Protein AF-A0A1M5U3K5-F1 (afdb_monomer)

Radius of gyration: 13.34 Å; Cα contacts (8 Å, |Δi|>4): 147; chains: 1; bounding box: 31×24×44 Å

Organism: NCBI:txid1123282

Solvent-accessible surface area (backbone atoms only — not comparable to full-atom values): 5609 Å² total; per-residue (Å²): 136,86,93,78,70,97,79,62,35,40,34,40,32,44,40,30,21,34,66,59,87,91,45,67,47,33,80,49,51,60,51,75,41,55,64,95,63,91,82,84,90,85,74,64,90,80,66,23,63,69,59,52,52,29,30,71,66,53,76,35,83,61,77,40,62,49,44,26,45,66,78,40,37,35,83,82,36,43,72,62,44,57,76,74,53,86,86,84,81,133

Nearest PDB structures (foldseek):
  4yer-assembly1_B  TM=9.847E-01  e=6.240E-07  Thermotoga maritima MSB8
  4yer-assembly1_A  TM=9.844E-01  e=6.240E-07  Thermotoga maritima MSB8
  2d62-assembly1_A-2  TM=8.788E-01  e=1.341E-05  Pyrococcus horikoshii
  9g2k-assembly1_B  TM=8.313E-01  e=5.142E-06  Mycolicibacterium thermoresistibile ATCC 19527
  6xgz-assembly3_E  TM=9.082E-01  e=1.622E-04  Escherichia coli LAU-EC10

Structure (mmCIF, N/CA/C/O backbone):
data_AF-A0A1M5U3K5-F1
#
_entry.id   AF-A0A1M5U3K5-F1
#
loop_
_atom_site.group_PDB
_atom_site.id
_atom_site.type_symbol
_atom_site.label_atom_id
_atom_site.label_alt_id
_atom_site.label_comp_id
_atom_site.label_asym_id
_atom_site.label_entity_id
_atom_site.label_seq_id
_atom_site.pdbx_PDB_ins_code
_atom_site.Cartn_x
_atom_site.Cartn_y
_atom_site.Cartn_z
_atom_site.occupancy
_atom_site.B_iso_or_equiv
_atom_site.auth_seq_id
_atom_site.auth_comp_id
_atom_site.auth_asym_id
_atom_site.auth_atom_id
_atom_site.pdbx_PDB_model_num
ATOM 1 N N . MET A 1 1 ? -13.155 8.207 26.354 1.00 38.62 1 MET A N 1
ATOM 2 C CA . MET A 1 1 ? -11.803 7.803 25.911 1.00 38.62 1 MET A CA 1
ATOM 3 C C . MET A 1 1 ? -11.891 6.470 25.158 1.00 38.62 1 MET A C 1
ATOM 5 O O . MET A 1 1 ? -12.330 5.496 25.745 1.00 38.62 1 MET A O 1
ATOM 9 N N . ASN A 1 2 ? -11.585 6.510 23.854 1.00 42.19 2 ASN A N 1
ATOM 10 C CA . ASN A 1 2 ? -11.386 5.487 22.803 1.00 42.19 2 ASN A CA 1
ATOM 11 C C . ASN A 1 2 ? -11.987 4.064 22.879 1.00 42.19 2 ASN A C 1
ATOM 13 O O . ASN A 1 2 ? -11.471 3.180 23.550 1.00 42.19 2 ASN A O 1
ATOM 17 N N . LYS A 1 3 ? -12.960 3.820 21.983 1.00 43.16 3 LYS A N 1
ATOM 18 C CA . LYS A 1 3 ? -13.437 2.509 21.490 1.00 43.16 3 LYS A CA 1
ATOM 19 C C . LYS A 1 3 ? -12.829 2.130 20.118 1.00 43.16 3 LYS A C 1
ATOM 21 O O . LYS A 1 3 ? -13.501 1.522 19.290 1.00 43.16 3 LYS A O 1
ATOM 26 N N . LEU A 1 4 ? -11.588 2.513 19.821 1.00 55.44 4 LEU A N 1
ATOM 27 C CA . LEU A 1 4 ? -10.937 2.073 18.581 1.00 55.44 4 LEU A CA 1
ATOM 28 C C . LEU A 1 4 ? -10.150 0.781 18.858 1.00 55.44 4 LEU A C 1
ATOM 30 O O . LEU A 1 4 ? -9.329 0.751 19.763 1.00 55.44 4 LEU A O 1
ATOM 34 N N . THR A 1 5 ? -10.440 -0.255 18.062 1.00 52.75 5 THR A N 1
ATOM 35 C CA . THR A 1 5 ? -9.626 -1.461 17.793 1.00 52.75 5 THR A CA 1
ATOM 36 C C . THR A 1 5 ? -9.534 -2.557 18.861 1.00 52.75 5 THR A C 1
ATOM 38 O O . THR A 1 5 ? -8.515 -2.691 19.525 1.00 52.75 5 THR A O 1
ATOM 41 N N . ASN A 1 6 ? -10.516 -3.464 18.906 1.00 58.12 6 ASN A N 1
ATOM 42 C CA . ASN A 1 6 ? -10.290 -4.810 19.463 1.00 58.12 6 ASN A CA 1
ATOM 43 C C . 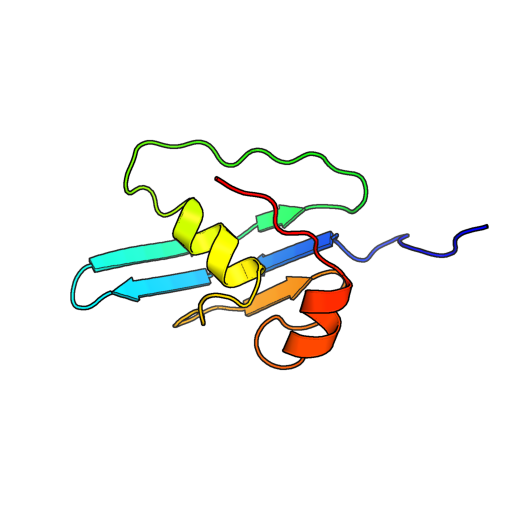ASN A 1 6 ? -10.379 -5.913 18.387 1.00 58.12 6 ASN A C 1
ATOM 45 O O . ASN A 1 6 ? -10.832 -7.017 18.665 1.00 58.12 6 ASN A O 1
ATOM 49 N N . GLY A 1 7 ? -9.972 -5.612 17.143 1.00 78.75 7 GLY A N 1
ATOM 50 C CA . GLY A 1 7 ? -9.919 -6.630 16.083 1.00 78.75 7 GLY A CA 1
ATOM 51 C C . GLY A 1 7 ? -9.520 -6.150 14.684 1.00 78.75 7 GLY A C 1
ATOM 52 O O . GLY A 1 7 ? -8.927 -6.919 13.938 1.00 78.75 7 GLY A O 1
ATOM 53 N N . THR A 1 8 ? -9.795 -4.894 14.314 1.00 92.50 8 THR A N 1
ATOM 54 C CA . THR A 1 8 ? -9.462 -4.392 12.967 1.00 92.50 8 THR A CA 1
ATOM 55 C C . THR A 1 8 ? -7.979 -4.004 12.863 1.00 92.50 8 THR A C 1
ATOM 57 O O . THR A 1 8 ? -7.539 -3.144 13.634 1.00 92.50 8 THR A O 1
ATOM 60 N N . PRO A 1 9 ? -7.206 -4.574 11.918 1.00 96.62 9 PRO A N 1
ATOM 61 C CA . PRO A 1 9 ? -5.827 -4.157 11.664 1.00 96.62 9 PRO A CA 1
ATOM 62 C C . PRO A 1 9 ? -5.743 -2.706 11.171 1.00 96.62 9 PRO A C 1
ATOM 64 O O . PRO A 1 9 ? -6.655 -2.208 10.509 1.00 96.62 9 PRO A O 1
ATOM 67 N N . ALA A 1 10 ? -4.621 -2.038 11.444 1.00 97.62 10 ALA A N 1
ATOM 68 C CA . ALA A 1 10 ? -4.332 -0.728 10.862 1.00 97.62 10 ALA A CA 1
ATOM 69 C C . ALA A 1 10 ? -4.082 -0.835 9.354 1.00 97.62 10 ALA A C 1
ATOM 71 O O . ALA A 1 10 ? -4.576 -0.007 8.594 1.00 97.62 10 ALA A O 1
ATOM 72 N N . VAL A 1 11 ? -3.366 -1.879 8.927 1.00 98.00 11 VAL A N 1
ATOM 73 C CA . VAL A 1 11 ? -3.123 -2.192 7.515 1.00 98.00 11 VAL A CA 1
ATOM 74 C C . VAL A 1 11 ? -3.444 -3.657 7.271 1.00 98.00 11 VAL A C 1
ATOM 76 O O . VAL A 1 11 ? -2.954 -4.529 7.985 1.00 98.00 11 VAL A O 1
ATOM 79 N N . GLU A 1 12 ? -4.212 -3.930 6.228 1.00 98.19 12 GLU A N 1
ATOM 80 C CA . GLU A 1 12 ? -4.414 -5.267 5.679 1.00 98.19 12 GLU A CA 1
ATOM 81 C C . GLU A 1 12 ? -4.134 -5.199 4.179 1.00 98.19 12 GLU A C 1
ATOM 83 O O . GLU A 1 12 ? -4.743 -4.401 3.473 1.00 98.19 12 GLU A O 1
ATOM 88 N N . ALA A 1 13 ? -3.206 -6.008 3.681 1.00 98.19 13 ALA A N 1
ATOM 89 C CA . ALA A 1 13 ? -2.865 -6.103 2.271 1.00 98.19 13 ALA A CA 1
ATOM 90 C C . ALA A 1 13 ? -2.779 -7.572 1.869 1.00 98.19 13 ALA A C 1
ATOM 92 O O . ALA A 1 13 ? -2.138 -8.370 2.552 1.00 98.19 13 ALA A O 1
ATOM 93 N N . VAL A 1 14 ? -3.400 -7.917 0.746 1.00 98.50 14 VAL A N 1
ATOM 94 C CA . VAL A 1 14 ? -3.440 -9.283 0.225 1.00 98.50 14 VAL A CA 1
ATOM 95 C C . VAL A 1 14 ? -3.081 -9.247 -1.251 1.00 98.50 14 VAL A C 1
ATOM 97 O O . VAL A 1 14 ? -3.801 -8.664 -2.066 1.00 98.50 14 VAL A O 1
ATOM 100 N N . GLY A 1 15 ? -1.949 -9.868 -1.578 1.00 98.31 15 GLY A N 1
ATOM 101 C CA . GLY A 1 15 ? -1.484 -10.085 -2.942 1.00 98.31 15 GLY A CA 1
ATOM 102 C C . GLY A 1 15 ? -1.322 -8.805 -3.758 1.00 98.31 15 GLY A C 1
ATOM 103 O O . GLY A 1 15 ? -1.673 -8.803 -4.935 1.00 98.31 15 GLY A O 1
ATOM 104 N N . LEU A 1 16 ? -0.844 -7.707 -3.160 1.00 98.38 16 LEU A N 1
ATOM 105 C CA . LEU A 1 16 ? -0.664 -6.447 -3.879 1.00 98.38 16 LEU A CA 1
ATOM 106 C C . LEU A 1 16 ? 0.342 -6.610 -5.014 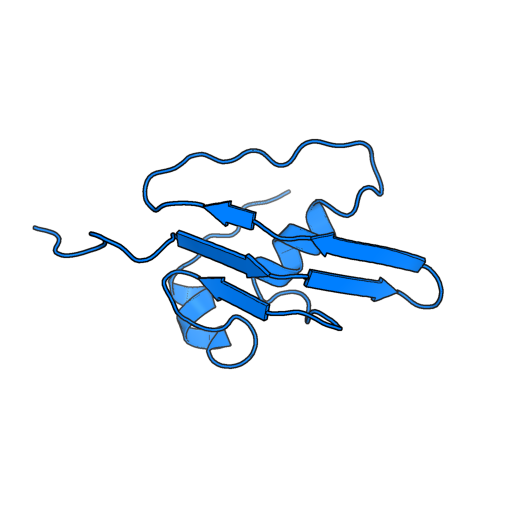1.00 98.38 16 LEU A C 1
ATOM 108 O O . LEU A 1 16 ? 1.464 -7.069 -4.807 1.00 98.38 16 LEU A O 1
ATOM 112 N N . VAL A 1 17 ? -0.054 -6.182 -6.209 1.00 98.44 17 VAL A N 1
ATOM 113 C CA . VAL A 1 17 ? 0.796 -6.183 -7.402 1.00 98.44 17 VAL A CA 1
ATOM 114 C C . VAL A 1 17 ? 0.845 -4.786 -7.995 1.00 98.44 17 VAL A C 1
ATOM 116 O O . VAL A 1 17 ? -0.182 -4.108 -8.103 1.00 98.44 17 VAL A O 1
ATOM 119 N N . LYS A 1 18 ? 2.034 -4.386 -8.448 1.00 98.38 18 LYS A N 1
ATOM 120 C CA . LYS A 1 18 ? 2.220 -3.217 -9.299 1.00 98.38 18 LYS A CA 1
ATOM 121 C C . LYS A 1 18 ? 3.280 -3.455 -10.359 1.00 98.38 18 LYS A C 1
ATOM 123 O O . LYS A 1 18 ? 4.407 -3.829 -10.04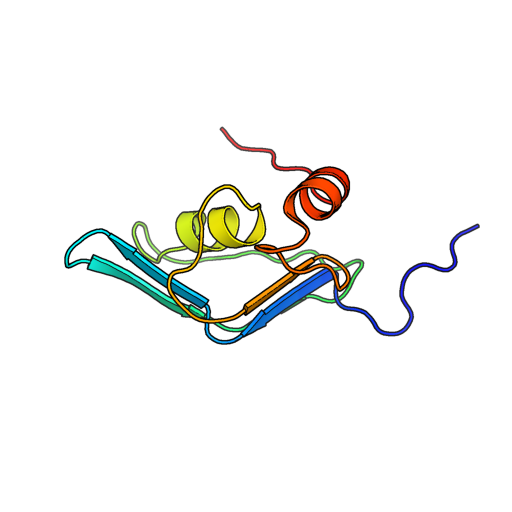3 1.00 98.38 18 LYS A O 1
ATOM 128 N N . SER A 1 19 ? 2.927 -3.139 -11.596 1.00 98.06 19 SER A N 1
ATOM 129 C CA . SER A 1 19 ? 3.808 -3.133 -12.752 1.00 98.06 19 SER A CA 1
ATOM 130 C C . SER A 1 19 ? 3.928 -1.731 -13.352 1.00 98.06 19 SER A C 1
ATOM 132 O O . SER A 1 19 ? 2.975 -0.953 -13.393 1.00 98.06 19 SER A O 1
ATOM 134 N N . PHE A 1 20 ? 5.121 -1.417 -13.845 1.00 96.44 20 PHE A N 1
ATOM 135 C CA . PHE A 1 20 ? 5.435 -0.234 -14.636 1.00 96.44 20 PHE A CA 1
ATOM 136 C C . PHE A 1 20 ? 6.019 -0.699 -15.971 1.00 96.44 20 PHE A C 1
ATOM 138 O O . PHE A 1 20 ? 7.178 -1.115 -16.053 1.00 96.44 20 PHE A O 1
ATOM 145 N N . GLY A 1 21 ? 5.194 -0.692 -17.020 1.00 95.00 21 GLY A N 1
ATOM 146 C CA . GLY A 1 21 ? 5.549 -1.319 -18.292 1.00 95.00 21 GLY A CA 1
ATOM 147 C C . GLY A 1 21 ? 5.857 -2.806 -18.098 1.00 95.00 21 GLY A C 1
ATOM 148 O O . GLY A 1 21 ? 5.016 -3.555 -17.612 1.00 95.00 21 GLY A O 1
ATOM 149 N N . LYS A 1 22 ? 7.079 -3.224 -18.447 1.00 93.56 22 LYS A N 1
ATOM 150 C CA . LYS A 1 22 ? 7.546 -4.614 -18.285 1.00 93.56 22 LYS A CA 1
ATOM 151 C C . LYS A 1 22 ? 8.082 -4.932 -16.882 1.00 93.56 22 LYS A C 1
ATOM 153 O O . LYS A 1 22 ? 8.364 -6.090 -16.599 1.00 93.56 22 LYS A O 1
ATOM 158 N N . ASN A 1 23 ? 8.263 -3.927 -16.023 1.00 95.06 23 ASN A N 1
ATOM 159 C CA . ASN A 1 23 ? 8.849 -4.115 -14.699 1.00 95.06 23 ASN A CA 1
ATOM 160 C C . ASN A 1 23 ? 7.762 -4.347 -13.644 1.00 95.06 23 ASN A C 1
ATOM 162 O O . ASN A 1 23 ? 6.973 -3.444 -13.367 1.00 95.06 23 ASN A O 1
ATOM 166 N N . ARG A 1 24 ? 7.751 -5.522 -13.016 1.00 96.12 24 ARG A N 1
ATOM 167 C CA . ARG A 1 24 ? 6.845 -5.852 -11.910 1.00 96.12 24 ARG A CA 1
ATOM 168 C C . ARG A 1 24 ? 7.461 -5.410 -10.581 1.00 96.12 24 ARG A C 1
ATOM 170 O O . ARG A 1 24 ? 8.103 -6.190 -9.890 1.00 96.12 24 ARG A O 1
ATOM 177 N N . ALA A 1 25 ? 7.286 -4.131 -10.251 1.00 97.38 25 ALA A N 1
ATOM 178 C CA . ALA A 1 25 ? 7.888 -3.497 -9.076 1.00 97.38 25 ALA A CA 1
ATOM 179 C C . ALA A 1 25 ? 7.378 -4.047 -7.734 1.00 97.38 25 ALA A C 1
ATOM 181 O O . ALA A 1 25 ? 8.105 -4.009 -6.745 1.00 97.38 25 ALA A O 1
ATOM 182 N N . VAL A 1 26 ? 6.135 -4.530 -7.685 1.00 98.06 26 VAL A N 1
ATOM 183 C CA . VAL A 1 26 ? 5.588 -5.259 -6.534 1.00 98.06 26 VAL A CA 1
ATOM 184 C C . VAL A 1 26 ? 4.873 -6.497 -7.055 1.00 98.06 26 VAL A C 1
ATOM 186 O O . VAL A 1 26 ? 4.051 -6.390 -7.968 1.00 98.06 26 VAL A O 1
ATOM 189 N N . 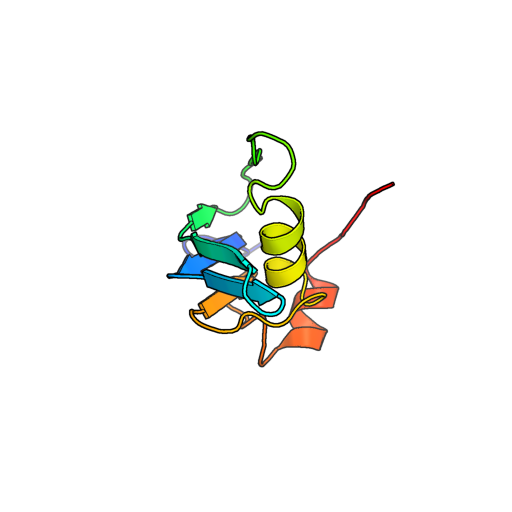ASP A 1 27 ? 5.169 -7.658 -6.475 1.00 97.50 27 ASP A N 1
ATOM 190 C CA . ASP A 1 27 ? 4.646 -8.944 -6.931 1.00 97.50 27 ASP A CA 1
ATOM 191 C C . ASP A 1 27 ? 4.033 -9.774 -5.793 1.00 97.50 27 ASP A C 1
ATOM 193 O O . ASP A 1 27 ? 4.691 -10.608 -5.182 1.00 97.50 27 ASP A O 1
ATOM 197 N N . GLY A 1 28 ? 2.757 -9.534 -5.491 1.00 97.38 28 GLY A N 1
ATOM 198 C CA . GLY A 1 28 ? 1.987 -10.381 -4.579 1.00 97.38 28 GLY A CA 1
ATOM 199 C C . GLY A 1 28 ? 2.238 -10.109 -3.094 1.00 97.38 28 GLY A C 1
ATOM 200 O O . GLY A 1 28 ? 2.076 -11.005 -2.267 1.00 97.38 28 GLY A O 1
ATOM 201 N N . VAL A 1 29 ? 2.601 -8.877 -2.728 1.00 97.69 29 VAL A N 1
ATOM 202 C CA . VAL A 1 29 ? 2.898 -8.523 -1.333 1.00 97.69 29 VAL A CA 1
ATOM 203 C C . VAL A 1 29 ? 1.640 -8.616 -0.469 1.00 97.69 29 VAL A C 1
ATOM 205 O O . VAL A 1 29 ? 0.631 -7.962 -0.741 1.00 97.69 29 VAL A O 1
ATOM 208 N N . SER A 1 30 ? 1.727 -9.408 0.599 1.00 97.94 30 SER A N 1
ATOM 209 C CA . SER A 1 30 ? 0.678 -9.550 1.609 1.00 97.94 30 SER A CA 1
ATOM 210 C C . SER A 1 30 ? 1.240 -9.223 2.986 1.00 97.94 30 SER A C 1
ATOM 212 O O . SER A 1 30 ? 2.323 -9.687 3.337 1.00 97.94 30 SER A O 1
ATOM 214 N N . LEU A 1 31 ? 0.522 -8.411 3.757 1.00 96.06 31 LEU A N 1
ATOM 215 C CA . LEU A 1 31 ? 0.892 -8.059 5.125 1.00 96.06 31 LEU A CA 1
ATOM 216 C C . LEU A 1 31 ? -0.338 -7.682 5.947 1.00 96.06 31 LEU A C 1
ATOM 218 O O . LEU A 1 31 ? -1.336 -7.189 5.427 1.00 96.06 31 LEU A O 1
ATOM 222 N N . THR A 1 32 ? -0.252 -7.881 7.256 1.00 97.69 32 THR A N 1
ATOM 223 C CA . THR A 1 32 ? -1.255 -7.414 8.215 1.00 97.69 32 THR A CA 1
ATOM 224 C C . THR A 1 32 ? -0.529 -6.741 9.369 1.00 97.69 32 THR A C 1
ATOM 226 O O . THR A 1 32 ? 0.312 -7.362 10.014 1.00 97.69 32 THR A O 1
ATOM 229 N N . ILE A 1 33 ? -0.823 -5.463 9.605 1.00 97.31 33 ILE A N 1
ATOM 230 C CA . ILE A 1 33 ? -0.218 -4.661 10.672 1.00 97.31 33 ILE A CA 1
ATOM 231 C C . ILE A 1 33 ? -1.318 -4.319 11.680 1.00 97.31 33 ILE A C 1
ATOM 233 O O . ILE A 1 33 ? -2.252 -3.589 11.329 1.00 97.31 33 ILE A O 1
ATOM 237 N N . PRO A 1 34 ? -1.235 -4.820 12.923 1.00 96.88 34 PRO A N 1
ATOM 238 C CA . PRO A 1 34 ? -2.166 -4.448 13.980 1.00 96.88 34 PRO A CA 1
ATOM 239 C C . PRO A 1 34 ? -2.097 -2.953 14.310 1.00 96.88 34 PRO A C 1
ATOM 241 O O . PRO A 1 34 ? -1.059 -2.305 14.156 1.00 96.88 34 PRO A O 1
ATOM 244 N N . ALA A 1 35 ? -3.196 -2.398 14.819 1.00 95.75 35 ALA A N 1
ATOM 245 C CA . ALA A 1 35 ? -3.186 -1.043 15.360 1.00 95.75 35 ALA A CA 1
ATOM 246 C C . ALA A 1 35 ? -2.200 -0.914 16.536 1.00 95.75 35 ALA A C 1
ATOM 248 O O . ALA A 1 35 ? -1.974 -1.872 17.271 1.00 95.75 35 ALA A O 1
ATOM 249 N N . GLY A 1 36 ? -1.588 0.265 16.691 1.00 94.75 36 GLY A N 1
ATOM 250 C CA . GLY A 1 36 ? -0.578 0.511 17.730 1.00 94.75 36 GLY A CA 1
ATOM 251 C C . GLY A 1 36 ? 0.797 -0.114 17.456 1.00 94.75 36 GLY A C 1
ATOM 252 O O . GLY A 1 36 ? 1.637 -0.136 18.348 1.00 94.75 36 GLY A O 1
ATOM 253 N N . THR A 1 37 ? 1.041 -0.609 16.238 1.00 94.50 37 THR A N 1
ATOM 254 C CA . THR A 1 37 ? 2.310 -1.248 15.857 1.00 94.50 37 THR A CA 1
ATOM 255 C C . THR A 1 37 ? 3.212 -0.288 15.086 1.00 94.50 37 THR A C 1
ATOM 257 O O . THR A 1 37 ? 2.756 0.403 14.176 1.00 94.50 37 THR A O 1
ATOM 260 N N . ILE A 1 38 ? 4.513 -0.308 15.388 1.00 95.69 38 ILE A N 1
ATOM 261 C CA . ILE A 1 38 ? 5.549 0.285 14.533 1.00 95.69 38 ILE A CA 1
ATOM 262 C C . ILE A 1 38 ? 6.055 -0.804 13.584 1.00 95.69 38 ILE A C 1
ATOM 264 O O . ILE A 1 38 ? 6.519 -1.852 14.028 1.00 95.69 38 ILE A O 1
ATOM 268 N N . CYS A 1 39 ? 5.971 -0.559 12.278 1.00 94.31 39 CYS A N 1
ATOM 269 C CA . CYS A 1 39 ? 6.422 -1.487 11.244 1.00 94.31 39 CYS A CA 1
ATOM 270 C C . CYS A 1 39 ? 7.476 -0.816 10.355 1.00 94.31 39 CYS A C 1
ATOM 272 O O . CYS A 1 39 ? 7.274 0.307 9.893 1.00 94.31 39 CYS A O 1
ATOM 274 N N . GLY A 1 40 ? 8.588 -1.511 10.107 1.00 94.44 40 GLY A N 1
ATOM 275 C CA . GLY A 1 40 ? 9.628 -1.089 9.171 1.00 94.44 40 GLY A CA 1
ATOM 276 C C . GLY A 1 40 ? 9.632 -1.959 7.916 1.00 94.44 40 GLY A C 1
ATOM 277 O O . GLY A 1 40 ? 9.613 -3.184 8.012 1.00 94.44 40 GLY A O 1
ATOM 278 N N . VAL A 1 41 ? 9.695 -1.333 6.738 1.00 93.44 41 VAL A N 1
ATOM 279 C CA . VAL A 1 41 ? 9.859 -2.029 5.452 1.00 93.44 41 VAL A CA 1
ATOM 280 C C . VAL A 1 41 ? 11.313 -1.893 5.004 1.00 93.44 41 VAL A C 1
ATOM 282 O O . VAL A 1 41 ? 11.751 -0.803 4.639 1.00 93.44 41 VAL A O 1
ATOM 285 N N . LEU A 1 42 ? 12.064 -2.997 5.016 1.00 94.94 42 LEU A N 1
ATOM 286 C CA . LEU A 1 42 ? 13.489 -3.033 4.673 1.00 94.94 42 LEU A CA 1
ATOM 287 C C . LEU A 1 42 ? 13.740 -3.837 3.392 1.00 94.94 42 LEU A C 1
ATOM 289 O O . LEU A 1 42 ? 13.071 -4.825 3.113 1.00 94.94 42 LEU A O 1
ATOM 293 N N . GLY A 1 43 ? 14.726 -3.403 2.611 1.00 94.31 43 GLY A N 1
ATOM 294 C CA . GLY A 1 43 ? 15.149 -4.060 1.377 1.00 94.31 43 GLY A CA 1
ATOM 295 C C . GLY A 1 43 ? 16.040 -3.144 0.535 1.00 94.31 43 GLY A C 1
ATOM 296 O O . GLY A 1 43 ? 16.103 -1.942 0.812 1.00 94.31 43 GLY A O 1
ATOM 297 N N . PRO A 1 44 ? 16.706 -3.662 -0.508 1.00 96.62 44 PRO A N 1
ATOM 298 C CA . PRO A 1 44 ? 17.564 -2.865 -1.384 1.00 96.62 44 PRO A CA 1
ATOM 299 C C . PRO A 1 44 ? 16.770 -1.835 -2.205 1.00 96.62 44 PRO A C 1
ATOM 301 O O . PRO A 1 44 ? 15.531 -1.815 -2.223 1.00 96.62 44 PRO A O 1
ATOM 304 N N . ASN A 1 45 ? 17.481 -0.937 -2.886 1.00 93.94 45 ASN A N 1
ATOM 305 C CA . ASN A 1 45 ? 16.862 -0.020 -3.843 1.00 93.94 45 ASN A CA 1
ATOM 306 C C . ASN A 1 45 ? 16.199 -0.811 -4.975 1.00 93.94 45 ASN A C 1
ATOM 308 O O . ASN A 1 45 ? 16.720 -1.827 -5.421 1.00 93.94 45 ASN A O 1
ATOM 312 N N . GLY A 1 46 ? 15.013 -0.370 -5.395 1.00 92.38 46 GLY A N 1
ATOM 313 C CA . GLY A 1 46 ? 14.220 -1.083 -6.399 1.00 92.38 46 GLY A CA 1
ATOM 314 C C . GLY A 1 46 ? 13.395 -2.264 -5.874 1.00 92.38 46 GLY A C 1
ATOM 315 O O . GLY A 1 46 ? 12.569 -2.769 -6.619 1.00 92.38 46 GLY A O 1
ATOM 316 N N . ALA A 1 47 ? 13.500 -2.647 -4.594 1.00 94.88 47 ALA A N 1
ATOM 317 C CA . ALA A 1 47 ? 12.719 -3.752 -4.012 1.00 94.88 47 ALA A CA 1
ATOM 318 C C . ALA A 1 47 ? 11.199 -3.490 -3.872 1.00 94.88 47 ALA A C 1
ATOM 320 O O . ALA A 1 47 ? 10.501 -4.258 -3.221 1.00 94.88 47 ALA A O 1
ATOM 321 N N . GLY A 1 48 ? 10.683 -2.372 -4.391 1.00 96.38 48 GLY A N 1
ATOM 322 C CA . GLY A 1 48 ? 9.252 -2.053 -4.337 1.00 96.38 48 GLY A CA 1
ATOM 323 C C . GLY A 1 48 ? 8.757 -1.398 -3.043 1.00 96.38 48 GLY A C 1
ATOM 324 O O . GLY A 1 48 ? 7.562 -1.162 -2.919 1.00 96.38 48 GLY A O 1
ATOM 325 N N . LYS A 1 49 ? 9.635 -1.034 -2.094 1.00 97.06 49 LYS A N 1
ATOM 326 C CA . LYS A 1 49 ? 9.246 -0.437 -0.793 1.00 97.06 49 LYS A CA 1
ATOM 327 C C . LYS A 1 49 ? 8.341 0.793 -0.940 1.00 97.06 49 LYS A C 1
ATOM 329 O O . LYS A 1 49 ? 7.205 0.794 -0.475 1.00 97.06 49 LYS A O 1
ATOM 334 N N . THR A 1 50 ? 8.832 1.818 -1.640 1.00 96.12 50 THR A N 1
ATOM 335 C CA . THR A 1 50 ? 8.083 3.055 -1.902 1.00 96.12 50 THR A CA 1
ATOM 336 C C . THR A 1 50 ? 6.829 2.775 -2.721 1.00 96.12 50 THR A C 1
ATOM 338 O O . THR A 1 50 ? 5.784 3.361 -2.470 1.00 96.12 50 THR A O 1
ATOM 341 N N . THR A 1 51 ? 6.894 1.837 -3.669 1.00 97.31 51 THR A N 1
ATOM 342 C CA . THR A 1 51 ? 5.738 1.433 -4.476 1.00 97.31 51 THR A CA 1
ATOM 343 C C . THR A 1 51 ? 4.632 0.833 -3.605 1.00 97.31 51 THR A C 1
ATOM 345 O O . THR A 1 51 ? 3.477 1.225 -3.748 1.00 97.31 51 THR A O 1
ATOM 348 N N . THR A 1 52 ? 4.972 -0.047 -2.662 1.00 97.19 52 THR A N 1
ATOM 349 C CA . THR A 1 52 ? 4.029 -0.616 -1.690 1.00 97.19 52 THR A CA 1
ATOM 350 C C . THR A 1 52 ? 3.447 0.462 -0.782 1.00 97.19 52 THR A C 1
ATOM 352 O O . THR A 1 52 ? 2.227 0.542 -0.658 1.00 97.19 52 THR A O 1
ATOM 355 N N . ILE A 1 53 ? 4.283 1.337 -0.208 1.00 96.19 53 ILE A N 1
ATOM 356 C CA . ILE A 1 53 ? 3.816 2.442 0.650 1.00 96.19 53 ILE A CA 1
ATOM 357 C C . ILE A 1 53 ? 2.859 3.357 -0.122 1.00 96.19 53 ILE A C 1
ATOM 359 O O . ILE A 1 53 ? 1.776 3.659 0.370 1.00 96.19 53 ILE A O 1
ATOM 363 N N . ASN A 1 54 ? 3.191 3.730 -1.358 1.00 96.81 54 ASN A N 1
ATOM 364 C CA . ASN A 1 54 ? 2.342 4.587 -2.185 1.00 96.81 54 ASN A CA 1
ATOM 365 C C . ASN A 1 54 ? 1.003 3.927 -2.537 1.00 96.81 54 ASN A C 1
ATOM 367 O O . ASN A 1 54 ? -0.005 4.627 -2.643 1.00 96.81 54 ASN A O 1
ATOM 371 N N . MET A 1 55 ? 0.968 2.598 -2.699 1.00 97.81 55 MET A N 1
ATOM 372 C CA . MET A 1 55 ? -0.291 1.873 -2.893 1.00 97.81 55 MET A CA 1
ATOM 373 C C . MET A 1 55 ? -1.176 1.902 -1.652 1.00 97.81 55 MET A C 1
ATOM 375 O O . MET A 1 55 ? -2.368 2.185 -1.756 1.00 97.81 55 MET A O 1
ATOM 379 N N . LEU A 1 56 ? -0.593 1.666 -0.476 1.00 97.06 56 LEU A N 1
ATOM 380 C CA . LEU A 1 56 ? -1.307 1.757 0.799 1.00 97.06 56 LEU A CA 1
ATOM 381 C C . LEU A 1 56 ? -1.773 3.191 1.087 1.00 97.06 56 LEU A C 1
ATOM 383 O O . LEU A 1 56 ? -2.854 3.393 1.632 1.00 97.06 56 LEU A O 1
ATOM 387 N N . ALA A 1 57 ? -0.993 4.184 0.656 1.00 96.31 57 ALA A N 1
ATOM 388 C CA . ALA A 1 57 ? -1.281 5.597 0.847 1.00 96.31 57 ALA A CA 1
ATOM 389 C C . ALA A 1 57 ? -2.237 6.201 -0.193 1.00 96.31 57 ALA A C 1
ATOM 391 O O . ALA A 1 57 ? -2.4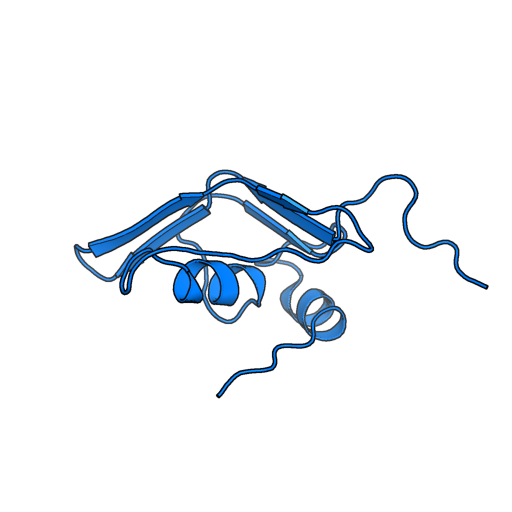36 7.415 -0.208 1.00 96.31 57 ALA A O 1
ATOM 392 N N . THR A 1 58 ? -2.838 5.396 -1.078 1.00 96.94 58 THR A N 1
ATOM 393 C CA . THR A 1 58 ? -3.744 5.848 -2.160 1.00 96.94 58 THR A CA 1
ATOM 394 C C . THR A 1 58 ? -3.098 6.784 -3.195 1.00 96.94 58 THR A C 1
ATOM 396 O O . THR A 1 58 ? -3.796 7.440 -3.975 1.00 96.94 58 THR A O 1
ATOM 399 N N . LEU A 1 59 ? -1.766 6.866 -3.211 1.00 95.94 59 LEU A N 1
ATOM 400 C CA . LEU A 1 59 ? -0.995 7.651 -4.181 1.00 95.94 59 LEU A CA 1
ATOM 401 C C . LEU A 1 59 ? -0.744 6.872 -5.470 1.00 95.94 59 LEU A C 1
ATOM 403 O O 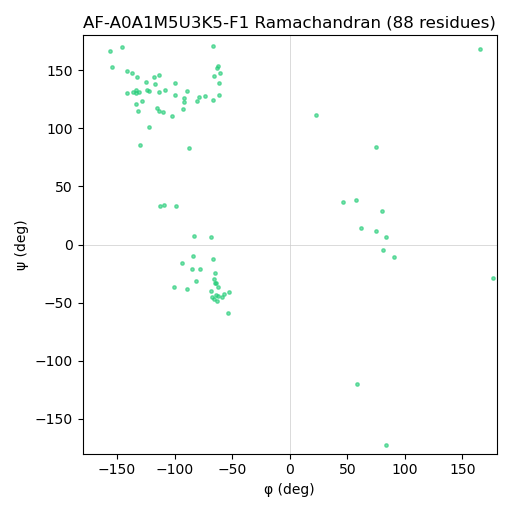. LEU A 1 59 ? -0.474 7.453 -6.517 1.00 95.94 59 LEU A O 1
ATOM 407 N N . LEU A 1 60 ? -0.842 5.547 -5.397 1.00 96.88 60 LEU A N 1
ATOM 408 C CA . LEU A 1 60 ? -0.659 4.657 -6.525 1.00 96.88 60 LEU A CA 1
ATOM 409 C C . LEU A 1 60 ? -1.738 3.578 -6.523 1.00 96.88 60 LEU A C 1
ATOM 411 O O . LEU A 1 60 ? -1.977 2.923 -5.517 1.00 96.88 60 LEU A O 1
ATOM 415 N N . LYS A 1 61 ? -2.390 3.352 -7.662 1.00 96.75 61 LYS A N 1
ATOM 416 C CA . LYS A 1 61 ? -3.384 2.280 -7.769 1.00 96.75 61 LYS A CA 1
ATOM 417 C C . LYS A 1 61 ? -2.678 0.925 -7.949 1.00 96.75 61 LYS A C 1
ATOM 419 O O . LYS A 1 61 ? -1.882 0.822 -8.891 1.00 96.75 61 LYS A O 1
ATOM 424 N N . PRO A 1 62 ? -2.966 -0.098 -7.120 1.00 97.50 62 PRO A N 1
ATOM 425 C CA . PRO A 1 62 ? -2.494 -1.458 -7.365 1.00 97.50 62 PRO A CA 1
ATOM 426 C C . PRO A 1 62 ? -3.134 -2.031 -8.633 1.00 97.50 62 PRO A C 1
ATOM 428 O O . PRO A 1 62 ? -4.308 -1.767 -8.912 1.00 97.50 62 PRO A O 1
ATOM 431 N N . ASP A 1 63 ? -2.377 -2.835 -9.374 1.00 98.19 63 ASP A N 1
ATOM 432 C CA . ASP A 1 63 ? -2.870 -3.517 -10.577 1.00 98.19 63 ASP A CA 1
ATOM 433 C C . ASP A 1 63 ? -3.640 -4.794 -10.217 1.00 98.19 63 ASP A C 1
ATOM 435 O O . ASP A 1 63 ? -4.610 -5.142 -10.885 1.00 98.19 63 ASP A O 1
ATOM 439 N N . ALA A 1 64 ? -3.255 -5.457 -9.123 1.00 98.31 64 ALA A N 1
ATOM 440 C CA . ALA A 1 64 ? -3.982 -6.585 -8.546 1.00 98.31 64 ALA A CA 1
ATOM 441 C C . ALA A 1 64 ? -3.878 -6.599 -7.013 1.00 98.31 64 ALA A C 1
ATOM 443 O O . ALA A 1 64 ? -3.115 -5.835 -6.415 1.00 98.31 64 ALA A O 1
ATOM 444 N N . GLY A 1 65 ? -4.676 -7.467 -6.391 1.00 98.12 65 GLY A N 1
ATOM 445 C CA . GLY A 1 65 ? -4.784 -7.582 -4.940 1.00 98.12 65 GLY A CA 1
ATOM 446 C C . GLY A 1 65 ? -5.750 -6.576 -4.315 1.00 98.12 65 GLY A C 1
ATOM 447 O O . GLY A 1 65 ? -6.496 -5.857 -4.998 1.00 98.12 65 GLY A O 1
ATOM 448 N N . THR A 1 66 ? -5.748 -6.553 -2.986 1.00 98.25 66 THR A N 1
ATOM 449 C CA . THR A 1 66 ? -6.581 -5.675 -2.157 1.00 98.25 66 THR A CA 1
ATOM 450 C C . THR A 1 66 ? -5.768 -5.100 -1.013 1.00 98.25 66 THR A C 1
ATOM 452 O O . THR A 1 66 ? -4.898 -5.781 -0.472 1.00 98.25 66 THR A O 1
ATOM 455 N N . ALA A 1 67 ? -6.095 -3.878 -0.603 1.00 98.31 67 ALA A N 1
ATOM 456 C CA . ALA A 1 67 ? -5.613 -3.338 0.655 1.00 98.31 67 ALA A CA 1
ATOM 457 C C . ALA A 1 67 ? -6.689 -2.518 1.360 1.00 98.31 67 ALA A C 1
ATOM 459 O O . ALA A 1 67 ? -7.536 -1.896 0.711 1.00 98.31 67 ALA A O 1
ATOM 460 N N . LYS A 1 68 ? -6.627 -2.523 2.689 1.00 98.56 68 LYS A N 1
ATOM 461 C CA . LYS A 1 68 ? -7.488 -1.758 3.577 1.00 98.56 68 LYS A CA 1
ATOM 462 C C . LYS A 1 68 ? -6.672 -1.040 4.643 1.00 98.56 68 LYS A C 1
ATOM 464 O O . LYS A 1 68 ? -5.702 -1.594 5.163 1.00 98.56 68 LYS A O 1
ATOM 469 N N . ILE A 1 69 ? -7.117 0.160 4.997 1.00 98.12 69 ILE A N 1
ATOM 470 C CA . ILE A 1 69 ? -6.610 0.940 6.127 1.00 98.12 69 ILE A CA 1
ATOM 471 C C . ILE A 1 69 ? -7.740 1.085 7.141 1.00 98.12 69 ILE A C 1
ATOM 473 O O . ILE A 1 69 ? -8.795 1.621 6.810 1.00 98.12 69 ILE A O 1
ATOM 477 N N . PHE A 1 70 ? -7.553 0.553 8.351 1.00 97.12 70 PHE A N 1
ATOM 478 C CA . PHE A 1 70 ? -8.599 0.470 9.383 1.00 97.12 70 PHE A CA 1
ATOM 479 C C . PHE A 1 70 ? -9.957 -0.047 8.856 1.00 97.12 70 PHE A C 1
ATOM 481 O O . PHE A 1 70 ? -11.018 0.405 9.280 1.00 97.12 70 PHE A O 1
ATOM 488 N N . GLY A 1 71 ? -9.926 -1.004 7.921 1.00 97.31 71 GLY A N 1
ATOM 489 C CA . GLY A 1 71 ? -11.117 -1.608 7.310 1.00 97.31 71 GLY A CA 1
ATOM 490 C C . GLY A 1 71 ? -11.646 -0.923 6.041 1.00 97.31 71 GLY A C 1
ATOM 491 O O . GLY A 1 71 ? -12.459 -1.534 5.349 1.00 97.31 71 GLY A O 1
ATOM 492 N N . TYR A 1 72 ? -11.160 0.269 5.685 1.00 98.31 72 TYR A N 1
ATOM 493 C CA . TYR A 1 72 ? -11.561 1.006 4.477 1.00 98.31 72 TYR A CA 1
ATOM 494 C C . TYR A 1 72 ? -10.697 0.632 3.274 1.00 98.31 72 TYR A C 1
ATOM 496 O O . TYR A 1 72 ? -9.472 0.611 3.384 1.00 98.31 72 TYR A O 1
ATOM 504 N N . ASP A 1 73 ? -11.308 0.346 2.124 1.00 98.06 73 ASP A N 1
ATOM 505 C CA . ASP A 1 73 ? -10.602 -0.099 0.918 1.00 98.06 73 ASP A CA 1
ATOM 506 C C . ASP A 1 73 ? -9.844 1.064 0.260 1.00 98.06 73 ASP A C 1
ATOM 508 O O . ASP A 1 73 ? -10.414 2.107 -0.061 1.00 98.06 73 ASP A O 1
ATOM 512 N N . VAL A 1 74 ? -8.551 0.869 -0.012 1.00 97.38 74 VAL A N 1
ATOM 513 C CA . VAL A 1 74 ? -7.669 1.930 -0.537 1.00 97.38 74 VAL A CA 1
ATOM 514 C C . VAL A 1 74 ? -8.010 2.396 -1.958 1.00 97.38 74 VAL A C 1
ATOM 516 O O . VAL A 1 74 ? -7.479 3.409 -2.408 1.00 97.38 74 VAL A O 1
ATOM 519 N N . ARG A 1 75 ? -8.868 1.677 -2.696 1.00 96.00 75 ARG 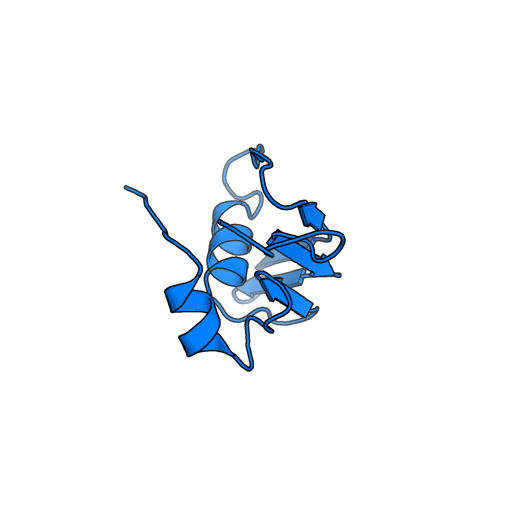A N 1
ATOM 520 C CA . ARG A 1 75 ? -9.352 2.061 -4.034 1.00 96.00 75 ARG A CA 1
ATOM 521 C C . ARG A 1 75 ? -10.748 2.666 -3.997 1.00 96.00 75 ARG A C 1
ATOM 523 O O . ARG A 1 75 ? -11.022 3.551 -4.803 1.00 96.00 75 ARG A O 1
ATOM 530 N N . LYS A 1 76 ? -11.629 2.166 -3.128 1.00 97.31 76 LYS A N 1
ATOM 531 C CA . LYS A 1 76 ? -13.036 2.599 -3.064 1.00 97.31 76 LYS A CA 1
ATOM 532 C C . LYS A 1 76 ? -13.239 3.776 -2.114 1.00 97.31 76 LYS A C 1
ATOM 534 O O . LYS A 1 76 ? -13.944 4.716 -2.460 1.00 97.31 76 LYS A O 1
ATOM 539 N N . ASP A 1 77 ? -12.535 3.775 -0.988 1.00 97.56 77 ASP A N 1
ATOM 540 C CA . ASP A 1 77 ? -12.760 4.690 0.135 1.00 97.56 77 ASP A CA 1
ATOM 541 C C . ASP A 1 77 ? -11.627 5.723 0.259 1.00 97.56 77 ASP A C 1
ATOM 543 O O . ASP A 1 77 ? -11.243 6.135 1.353 1.00 97.56 77 ASP A O 1
ATOM 547 N N . THR A 1 78 ? -11.052 6.141 -0.876 1.00 95.94 78 THR A N 1
ATOM 548 C CA . THR A 1 78 ? -9.807 6.937 -0.932 1.00 95.94 78 THR A CA 1
ATOM 549 C C . THR A 1 78 ? -9.833 8.200 -0.068 1.00 95.94 78 THR A C 1
ATOM 551 O O . THR A 1 78 ? -8.845 8.504 0.596 1.00 95.94 78 THR A O 1
ATOM 554 N N . GLN A 1 79 ? -10.952 8.931 -0.046 1.00 96.94 79 GLN A N 1
ATOM 555 C CA . GLN A 1 79 ? -11.102 10.139 0.770 1.00 96.94 79 GLN A CA 1
ATOM 556 C C . GLN A 1 79 ? -11.035 9.831 2.270 1.00 96.94 79 GLN A C 1
ATOM 558 O O . GLN A 1 79 ? -10.333 10.530 2.995 1.00 96.94 79 GLN A O 1
ATOM 563 N N . ILE A 1 80 ? -11.706 8.765 2.715 1.00 97.31 80 ILE A N 1
ATOM 564 C CA . ILE A 1 80 ? -11.693 8.329 4.116 1.00 97.31 80 ILE A CA 1
ATOM 565 C C . ILE A 1 80 ? -10.286 7.862 4.489 1.00 97.31 80 ILE A C 1
ATOM 567 O O . ILE A 1 80 ? -9.732 8.303 5.490 1.00 97.31 80 ILE A O 1
ATOM 571 N N . VAL A 1 81 ? -9.657 7.037 3.647 1.00 97.81 81 VAL A N 1
ATOM 572 C CA . VAL A 1 81 ? -8.294 6.544 3.890 1.00 97.81 81 VAL A CA 1
ATOM 573 C C . VAL A 1 81 ? -7.303 7.698 4.050 1.00 97.81 81 VAL A C 1
ATOM 575 O O . VAL A 1 81 ? -6.500 7.678 4.978 1.00 97.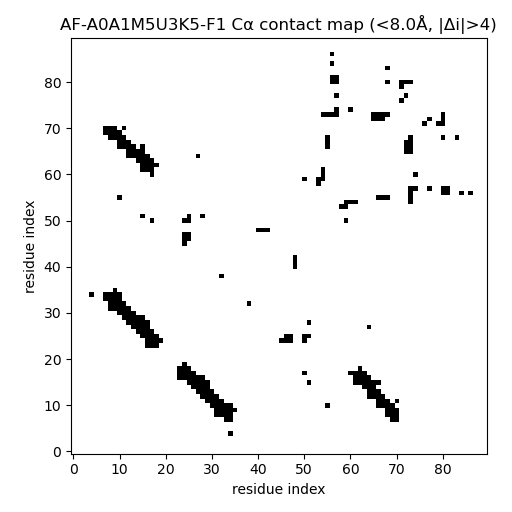81 81 VAL A O 1
ATOM 578 N N . ARG A 1 82 ? -7.389 8.740 3.215 1.00 96.38 82 ARG A N 1
ATOM 579 C CA . ARG A 1 82 ? -6.518 9.927 3.308 1.00 96.38 82 ARG A CA 1
ATOM 580 C C . ARG A 1 82 ? -6.711 10.745 4.586 1.00 96.38 82 ARG A C 1
ATOM 582 O O . ARG A 1 82 ? -5.782 11.431 4.984 1.00 96.38 82 ARG A O 1
ATOM 589 N N . GLN A 1 83 ? -7.874 10.673 5.232 1.00 97.25 83 GLN A N 1
ATOM 590 C CA . GLN A 1 83 ? -8.100 11.290 6.546 1.00 97.25 83 GLN A CA 1
ATOM 591 C C . GLN A 1 83 ? -7.499 10.464 7.693 1.00 97.25 83 GLN A C 1
ATOM 593 O O . GLN A 1 83 ? -7.261 10.998 8.773 1.00 97.25 83 GLN A O 1
ATOM 598 N N . LEU A 1 84 ? -7.262 9.167 7.471 1.00 96.44 84 LEU A N 1
ATOM 599 C CA . LEU A 1 84 ? -6.760 8.229 8.479 1.00 96.44 84 LEU A CA 1
ATOM 600 C C . LEU A 1 84 ? -5.236 8.081 8.477 1.00 96.44 84 LEU A C 1
ATOM 602 O O . LEU A 1 84 ? -4.678 7.543 9.432 1.00 96.44 84 LEU A O 1
ATOM 606 N N . ILE A 1 85 ? -4.563 8.519 7.413 1.00 95.50 85 ILE A N 1
ATOM 607 C CA . ILE A 1 85 ? -3.117 8.370 7.258 1.00 95.50 85 ILE A CA 1
ATOM 608 C C . ILE A 1 85 ? -2.429 9.729 7.204 1.00 95.50 85 ILE A C 1
ATOM 610 O O . ILE A 1 85 ? -2.868 10.647 6.517 1.00 95.50 85 ILE A O 1
ATOM 614 N N . GLY A 1 86 ? -1.296 9.828 7.891 1.00 94.69 86 GLY A N 1
ATOM 615 C CA . GLY A 1 86 ? -0.289 10.845 7.622 1.00 94.69 86 GLY A CA 1
ATOM 616 C C . GLY A 1 86 ? 0.821 10.215 6.793 1.00 94.69 86 GLY A C 1
ATOM 617 O O . GLY A 1 86 ? 1.347 9.168 7.168 1.00 94.69 86 GLY A O 1
ATOM 618 N N . LEU A 1 87 ? 1.179 10.836 5.674 1.00 92.38 87 LEU A N 1
ATOM 619 C CA . LEU A 1 87 ? 2.368 10.464 4.919 1.00 92.38 87 LEU A CA 1
ATOM 620 C C . LEU A 1 87 ? 3.389 11.584 5.067 1.00 92.38 87 LEU A C 1
ATOM 622 O O . LEU A 1 87 ? 3.176 12.697 4.595 1.00 92.38 87 LEU A O 1
ATOM 626 N N . THR A 1 88 ? 4.496 11.275 5.723 1.00 87.69 88 THR A N 1
ATOM 627 C CA . THR A 1 88 ? 5.652 12.161 5.830 1.00 87.69 88 THR A CA 1
ATOM 628 C C . THR A 1 88 ? 6.804 11.520 5.076 1.00 87.69 88 THR A C 1
ATOM 630 O O . THR A 1 88 ? 7.095 10.341 5.280 1.00 87.69 88 THR A O 1
ATOM 633 N N . GLY A 1 89 ? 7.461 12.283 4.217 1.00 72.38 89 GLY A N 1
ATOM 634 C CA . GLY A 1 89 ? 8.614 11.841 3.443 1.00 72.38 89 GLY A CA 1
ATOM 635 C C . GLY A 1 89 ? 9.458 13.042 3.031 1.00 72.38 89 GLY A C 1
ATOM 636 O O . GLY A 1 89 ? 9.006 14.178 3.180 1.00 72.38 89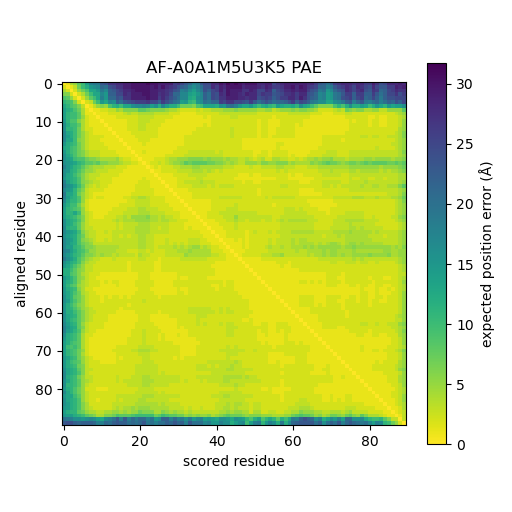 GLY A O 1
ATOM 637 N N . GLN A 1 90 ? 10.679 12.773 2.566 1.00 53.09 90 GLN A N 1
ATOM 638 C CA . GLN A 1 90 ? 11.531 13.765 1.903 1.00 53.09 90 GLN A CA 1
ATOM 639 C C . GLN A 1 90 ? 11.007 14.122 0.515 1.00 53.09 90 GLN A C 1
ATOM 641 O O . GLN A 1 90 ? 10.487 13.204 -0.164 1.00 53.09 90 GLN A O 1
#

pLDDT: mean 92.37, std 13.22, range [38.62, 98.56]

Secondary structure (DSSP, 8-state):
-----SS--SEEEEEEEEEETTEEEEEEEEEEE-TT--------TTSSHHHHHHHHTTSS--SEEEEEETTEETTTSHHHHHHH------

InterPro domains:
  IPR003439 ABC transporter-like, ATP-binding domain [PF00005] (27-89)
  IPR027417 P-loop containing nucleoside triphosphate hydrolase [G3DSA:3.40.50.300] (2-90)
  IPR027417 P-loop containing nucleoside triphosphate hydrolase [SSF52540] (5-86)
  IPR050763 ABC transporter ATP-binding component [PTHR42711] (9-90)

Foldseek 3Di:
DDPPDPPFFQKFWFQFWDDDVPRTLDGGDTDTHHPPDDDDDDDDPSNCPVVVVCCQLLNDPTPDTWMDGSNHTSVPRVVVSNVSDDDDDD

Sequence (90 aa):
MNKLTNGTPAVEAVGLVKSFGKNRAVDGVSLTIPAGTICGVLGPNGAGKTTTINMLATLLKPDAGTAKIFGYDVRKDTQIVRQLIGLTGQ

Mean predicted aligned error: 4.52 Å